Protein AF-A0A9J8CSM2-F1 (afdb_monomer)

Mean predicted aligned error: 14.05 Å

Secondary structure (DSSP, 8-state):
--------------TTTT-----EEE---HHHIIIIIHHHHHHHHHHHHHHHHHH--STHHHHHTTHHHHHHHHHTT---SSSSPPPGGGSPEEEHHHHHHHHHHHHHHHHHHHHTS--HHHHHHHHHHHHHHHHHTT-

pLDDT: mean 78.67, std 18.35, range [32.38, 98.12]

Radius of gyration: 23.1 Å; Cα contacts (8 Å, |Δi|>4): 116; chains: 1; bounding box: 62×48×65 Å

Solvent-accessible surface area (backbone atoms only — not comparable to full-atom values): 8228 Å² total; per-residue (Å²): 142,81,83,90,74,92,73,97,64,86,85,69,86,52,84,72,79,62,67,74,77,80,52,67,34,47,36,61,51,62,61,42,38,75,65,31,20,34,18,56,37,32,40,32,50,21,51,39,48,48,54,52,51,70,70,50,94,48,81,62,42,73,78,51,65,59,50,34,59,52,33,43,62,51,18,73,76,46,68,54,76,47,81,87,62,80,60,53,89,74,35,56,67,32,47,54,67,62,36,51,52,45,51,50,53,45,54,51,50,56,50,50,61,64,72,67,59,78,66,65,65,56,61,55,51,51,52,53,50,53,54,51,52,56,57,64,75,73,113

Organism: NCBI:txid630221

InterPro domains:
  IPR003443 Interleukin-15/Interleukin-21 family [PTHR14356] (21-112)
  IPR009079 Four-helical cytokine-like, core [G3DSA:1.20.1250.70] (12-113)
  IPR009079 Four-helical cytokine-like, core [SSF47266] (20-116)
  IPR020439 Interleukin-15 [PR01930] (22-33)
  IPR020439 Interleukin-15 [PR01930] (37-55)
  IPR020439 Interleukin-15 [PR01930] (87-100)

Foldseek 3Di:
DDDDDDDPDDDDDDPVLPPDPVDWAQADALCCCVPQNVLQRLLSLLVRVVVVLVSRPDPCSVVCVCVSVVSNVVSVVDHGRDPPRDHSVPGGTDGPVVRVVRVVVNVVVVVVVVVPPPPPVVVVVVVVVVVVVVVVVVD

Structure (mmCIF, N/CA/C/O backbone):
data_AF-A0A9J8CSM2-F1
#
_entry.id   AF-A0A9J8CSM2-F1
#
loop_
_atom_site.group_PDB
_atom_site.id
_atom_site.type_symbol
_atom_site.label_atom_id
_atom_site.label_alt_id
_atom_site.label_comp_id
_atom_site.label_asym_id
_atom_site.label_entity_id
_atom_site.label_seq_id
_atom_site.pdbx_PDB_ins_code
_atom_site.Cartn_x
_atom_site.Cartn_y
_atom_site.Cartn_z
_atom_site.occupancy
_atom_site.B_iso_or_equiv
_atom_site.auth_seq_id
_atom_site.auth_comp_id
_atom_site.auth_asym_id
_atom_site.auth_atom_id
_atom_site.pdbx_PDB_model_num
ATOM 1 N N . MET A 1 1 ? 42.992 12.456 -20.308 1.00 42.25 1 MET A N 1
ATOM 2 C CA . MET A 1 1 ? 42.958 13.645 -19.437 1.00 42.25 1 MET A CA 1
ATOM 3 C C . MET A 1 1 ? 42.022 14.642 -20.096 1.00 42.25 1 MET A C 1
ATOM 5 O O . MET A 1 1 ? 42.410 15.234 -21.090 1.00 42.25 1 MET A O 1
ATOM 9 N N . PHE A 1 2 ? 40.770 14.703 -19.646 1.00 32.38 2 PHE A N 1
ATOM 10 C CA . PHE A 1 2 ? 39.807 15.729 -20.048 1.00 32.38 2 PHE A CA 1
ATOM 11 C C . PHE A 1 2 ? 39.081 16.186 -18.786 1.00 32.38 2 PHE A C 1
ATOM 13 O O . PHE A 1 2 ? 38.603 15.356 -18.015 1.00 32.38 2 PHE A O 1
ATOM 20 N N . ASP A 1 3 ? 39.140 17.496 -18.574 1.00 35.81 3 ASP A N 1
ATOM 21 C CA . ASP A 1 3 ? 38.818 18.210 -17.346 1.00 35.81 3 ASP A CA 1
ATOM 22 C C . ASP A 1 3 ? 37.338 18.181 -16.956 1.00 35.81 3 ASP A C 1
ATOM 24 O O . ASP A 1 3 ? 36.434 18.326 -17.781 1.00 35.81 3 ASP A O 1
ATOM 28 N N . GLU A 1 4 ? 37.132 18.107 -15.642 1.00 53.16 4 GLU A N 1
ATOM 29 C CA . GLU A 1 4 ? 35.915 18.487 -14.939 1.00 53.16 4 GLU A CA 1
ATOM 30 C C . GLU A 1 4 ? 35.604 19.975 -15.149 1.00 53.16 4 GLU A C 1
ATOM 32 O O . GLU A 1 4 ? 36.389 20.844 -14.768 1.00 53.16 4 GLU A O 1
ATOM 37 N N . LYS A 1 5 ? 34.388 20.289 -15.607 1.00 45.97 5 LYS A N 1
ATOM 38 C CA . LYS A 1 5 ? 33.676 21.481 -15.132 1.00 45.97 5 LYS A CA 1
ATOM 39 C C . LYS A 1 5 ? 32.213 21.147 -14.878 1.00 45.97 5 LYS A C 1
ATOM 41 O O . LYS A 1 5 ? 31.435 20.939 -15.802 1.00 45.97 5 LYS A O 1
ATOM 46 N N . ASN A 1 6 ? 31.891 21.125 -13.585 1.00 51.50 6 ASN A N 1
ATOM 47 C CA . ASN A 1 6 ? 30.577 21.324 -12.984 1.00 51.50 6 ASN A CA 1
ATOM 48 C C . ASN A 1 6 ? 29.581 22.023 -13.916 1.00 51.50 6 ASN A C 1
ATOM 50 O O . ASN A 1 6 ? 29.681 23.230 -14.137 1.00 51.50 6 ASN A O 1
ATOM 54 N N . ASN A 1 7 ? 28.563 21.286 -14.357 1.00 42.22 7 ASN A N 1
ATOM 55 C CA . ASN A 1 7 ? 27.310 21.887 -14.778 1.00 42.22 7 ASN A CA 1
ATOM 56 C C . ASN A 1 7 ? 26.177 21.299 -13.936 1.00 42.22 7 ASN A C 1
ATOM 58 O O . ASN A 1 7 ? 25.665 20.213 -14.193 1.00 42.22 7 ASN A O 1
ATOM 62 N N . SER A 1 8 ? 25.826 22.046 -12.891 1.00 54.03 8 SER A N 1
ATOM 63 C CA . SER A 1 8 ? 24.562 21.952 -12.172 1.00 54.03 8 SER A CA 1
ATOM 64 C C . SER A 1 8 ? 23.416 22.184 -13.163 1.00 54.03 8 SER A C 1
ATOM 66 O O . SER A 1 8 ? 22.944 23.309 -13.322 1.00 54.03 8 SER A O 1
ATOM 68 N N . MET A 1 9 ? 22.975 21.131 -13.847 1.00 42.81 9 MET A N 1
ATOM 69 C CA . MET A 1 9 ? 21.871 21.191 -14.796 1.00 42.81 9 MET A CA 1
ATOM 70 C C . MET A 1 9 ? 20.892 20.066 -14.468 1.00 42.8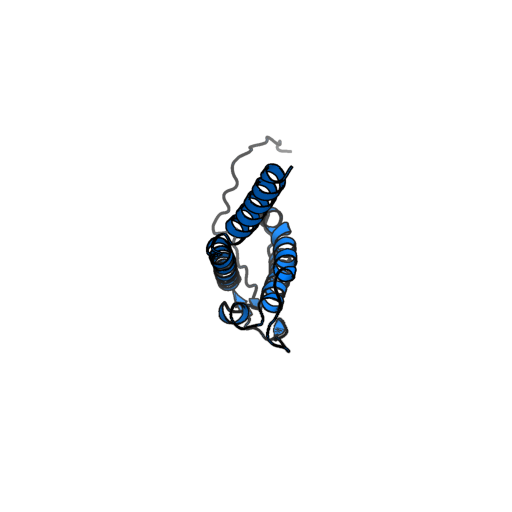1 9 MET A C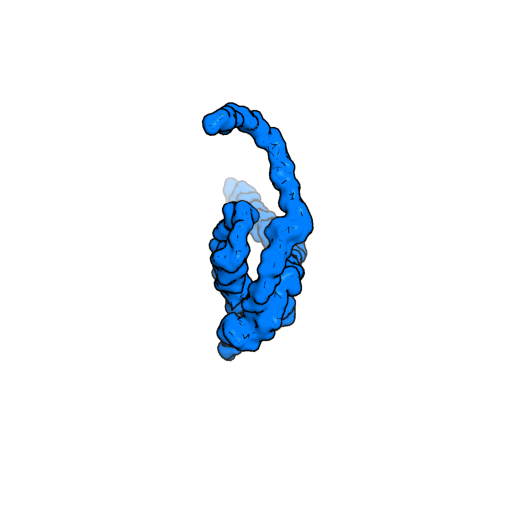 1
ATOM 72 O O . MET A 1 9 ? 21.186 18.894 -14.660 1.00 42.81 9 MET A O 1
ATOM 76 N N . LEU A 1 10 ? 19.768 20.474 -13.877 1.00 46.84 10 LEU A N 1
ATOM 77 C CA . LEU A 1 10 ? 18.502 19.760 -13.693 1.00 46.84 10 LEU A CA 1
ATOM 78 C C . LEU A 1 10 ? 18.437 18.404 -14.417 1.00 46.84 10 LEU A C 1
ATOM 80 O O . LEU A 1 10 ? 18.038 18.332 -15.579 1.00 46.84 10 LEU A O 1
ATOM 84 N N . TYR A 1 11 ? 18.785 17.324 -13.715 1.00 51.16 11 TYR A N 1
ATOM 85 C CA . TYR A 1 11 ? 18.482 15.983 -14.199 1.00 51.16 11 TYR A CA 1
ATOM 86 C C . TYR A 1 11 ? 16.961 15.804 -14.163 1.00 51.16 11 TYR A C 1
ATOM 88 O O . TYR A 1 11 ? 16.354 15.677 -13.099 1.00 51.16 11 TYR A O 1
ATOM 96 N N . THR A 1 12 ? 16.345 15.864 -15.340 1.00 50.03 12 THR A N 1
ATOM 97 C CA . THR A 1 12 ? 14.989 15.372 -15.572 1.00 50.03 12 THR A CA 1
ATOM 98 C C . THR A 1 12 ? 15.151 13.938 -16.066 1.00 50.03 12 THR A C 1
ATOM 100 O O . THR A 1 12 ? 15.751 13.751 -17.125 1.00 50.03 12 THR A O 1
ATOM 103 N N . PRO A 1 13 ? 14.708 12.921 -15.303 1.00 54.09 13 PRO A N 1
ATOM 104 C CA . PRO A 1 13 ? 14.839 11.537 -15.736 1.00 54.09 13 PRO A CA 1
ATOM 105 C C . PRO A 1 13 ? 14.128 11.363 -17.077 1.00 54.09 13 PRO A C 1
ATOM 107 O O . PRO A 1 13 ? 12.981 11.796 -17.232 1.00 54.09 13 PRO A O 1
ATOM 110 N N . THR A 1 14 ? 14.807 10.764 -18.051 1.00 45.81 14 THR A N 1
ATOM 111 C CA . THR A 1 14 ? 14.187 10.439 -19.338 1.00 45.81 14 THR A CA 1
ATOM 112 C C . THR A 1 14 ? 13.386 9.140 -19.210 1.00 45.81 14 THR A C 1
ATOM 114 O O . THR A 1 14 ? 13.653 8.324 -18.331 1.00 45.81 14 THR A O 1
ATOM 117 N N . LEU A 1 15 ? 12.409 8.907 -20.096 1.00 51.66 15 LEU A N 1
ATOM 118 C CA . LEU A 1 15 ? 11.655 7.640 -20.155 1.00 51.66 15 LEU A CA 1
ATOM 119 C C . LEU A 1 15 ? 12.558 6.402 -20.351 1.00 51.66 15 LEU A C 1
ATOM 121 O O . LEU A 1 15 ? 12.124 5.293 -20.062 1.00 51.66 15 LEU A O 1
ATOM 125 N N . ALA A 1 16 ? 13.801 6.589 -20.809 1.00 44.03 16 ALA A N 1
ATOM 126 C CA . ALA A 1 16 ? 14.798 5.532 -20.966 1.00 44.03 16 ALA A CA 1
ATOM 127 C C . ALA A 1 16 ? 15.508 5.152 -19.649 1.00 44.03 16 ALA A C 1
ATOM 129 O O . ALA A 1 16 ? 15.958 4.022 -19.519 1.00 44.03 16 ALA A O 1
ATOM 130 N N . ASP A 1 17 ? 15.550 6.036 -18.644 1.00 50.53 17 ASP A N 1
ATOM 131 C CA . ASP A 1 17 ? 16.122 5.726 -17.318 1.00 50.53 17 ASP A CA 1
ATOM 132 C C . ASP A 1 17 ? 15.151 4.919 -16.430 1.00 50.53 17 ASP A C 1
ATOM 134 O O . ASP A 1 17 ? 15.524 4.406 -15.375 1.00 50.53 17 ASP A O 1
ATOM 138 N N . TYR A 1 18 ? 13.894 4.796 -16.870 1.00 53.50 18 TYR A N 1
ATOM 139 C CA . TYR A 1 18 ? 12.892 3.854 -16.365 1.00 53.50 18 TYR A CA 1
ATOM 140 C C . TYR A 1 18 ? 12.972 2.504 -17.100 1.00 53.50 18 TYR A C 1
ATOM 142 O O . TYR A 1 18 ? 11.956 1.825 -17.262 1.00 53.50 18 TYR A O 1
ATOM 150 N N . GLU A 1 19 ? 14.157 2.112 -17.580 1.00 51.53 19 GLU A N 1
ATOM 151 C CA . GLU A 1 19 ? 14.394 0.783 -18.142 1.00 51.53 19 GLU A CA 1
ATOM 152 C C . GLU A 1 19 ? 13.956 -0.297 -17.134 1.00 51.53 19 GLU A C 1
ATOM 154 O O . GLU A 1 19 ? 14.618 -0.570 -16.136 1.00 51.53 19 GLU A O 1
ATOM 159 N N . LYS A 1 20 ? 12.764 -0.850 -17.403 1.00 59.50 20 LYS A N 1
ATOM 160 C CA . LYS A 1 20 ? 12.147 -2.053 -16.832 1.00 59.50 20 LYS A CA 1
ATOM 161 C C . LYS A 1 20 ? 12.358 -2.258 -15.334 1.00 59.50 20 LYS A C 1
ATOM 163 O O . LYS A 1 20 ? 13.103 -3.127 -14.888 1.00 59.50 20 LYS A O 1
ATOM 168 N N . ASN A 1 21 ? 11.558 -1.550 -14.544 1.00 64.81 21 ASN A N 1
ATOM 169 C CA . ASN A 1 21 ? 11.157 -2.114 -13.266 1.00 64.81 21 ASN A CA 1
ATOM 170 C C . ASN A 1 21 ? 10.171 -3.271 -13.540 1.00 64.81 21 ASN A C 1
ATOM 172 O O . ASN A 1 21 ? 8.966 -3.060 -13.661 1.00 64.81 21 ASN A O 1
ATOM 176 N N . ASP A 1 22 ? 10.714 -4.479 -13.701 1.00 78.81 22 ASP A N 1
ATOM 177 C CA . ASP A 1 22 ? 9.951 -5.730 -13.809 1.00 78.81 22 ASP A CA 1
ATOM 178 C C . ASP A 1 22 ? 9.546 -6.262 -12.411 1.00 78.81 22 ASP A C 1
ATOM 180 O O . ASP A 1 22 ? 9.173 -7.428 -12.278 1.00 78.81 22 ASP A O 1
ATOM 184 N N . SER A 1 23 ? 9.629 -5.431 -11.359 1.00 86.00 23 SER A N 1
ATOM 185 C CA . SER A 1 23 ? 9.273 -5.829 -10.000 1.00 86.00 23 SER A CA 1
ATOM 186 C C . SER A 1 23 ? 7.787 -6.133 -9.905 1.00 86.00 23 SER A C 1
ATOM 188 O O . SER A 1 23 ? 6.924 -5.352 -10.329 1.00 86.00 23 SER A O 1
ATOM 190 N N . MET A 1 24 ? 7.514 -7.265 -9.276 1.00 93.88 24 MET A N 1
ATOM 191 C CA . MET A 1 24 ? 6.188 -7.731 -8.924 1.00 93.88 24 MET A CA 1
ATOM 192 C C . MET A 1 24 ? 6.086 -7.661 -7.403 1.00 93.88 24 MET A C 1
ATOM 194 O O . MET A 1 24 ? 6.905 -8.243 -6.697 1.00 93.88 24 MET A O 1
ATOM 198 N N . LEU A 1 25 ? 5.142 -6.867 -6.907 1.00 96.31 25 LEU A N 1
ATOM 19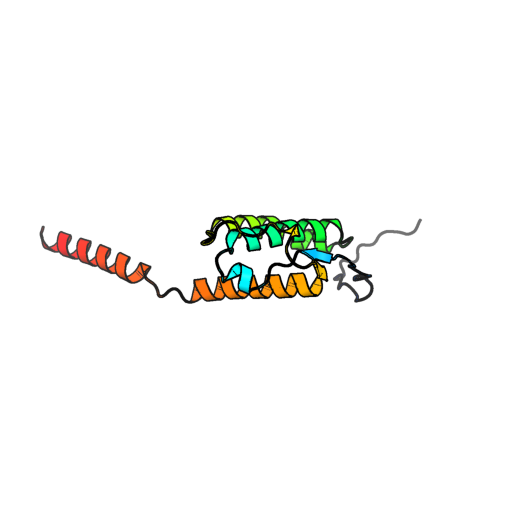9 C CA . LEU A 1 25 ? 5.035 -6.502 -5.497 1.00 96.31 25 LEU A CA 1
ATOM 200 C C . LEU A 1 25 ? 3.697 -6.963 -4.944 1.00 96.31 25 LEU A C 1
ATOM 202 O O . LEU A 1 25 ? 2.650 -6.748 -5.568 1.00 96.31 25 LEU A O 1
ATOM 206 N N . TYR A 1 26 ? 3.713 -7.536 -3.746 1.00 98.12 26 TYR A N 1
ATOM 207 C CA . TYR A 1 26 ? 2.487 -7.940 -3.068 1.00 98.12 26 TYR A CA 1
ATOM 208 C C . TYR A 1 26 ? 1.608 -6.718 -2.780 1.00 98.12 26 TYR A C 1
ATOM 210 O O . TYR A 1 26 ? 1.965 -5.827 -2.011 1.00 98.12 26 TYR A O 1
ATOM 218 N N . THR A 1 27 ? 0.438 -6.644 -3.411 1.00 97.62 27 THR A N 1
ATOM 219 C CA . THR A 1 27 ? -0.366 -5.417 -3.430 1.00 97.62 27 THR A CA 1
ATOM 220 C C . THR A 1 27 ? -1.680 -5.615 -2.680 1.00 97.62 27 THR A C 1
ATOM 222 O O . THR A 1 27 ? -2.638 -6.143 -3.250 1.00 97.62 27 THR A O 1
ATOM 225 N N . PRO A 1 28 ? -1.773 -5.173 -1.409 1.00 96.12 28 PRO A N 1
ATOM 226 C CA . PRO A 1 28 ? -3.057 -5.053 -0.733 1.00 96.12 28 PRO A CA 1
ATOM 227 C C . PRO A 1 28 ? -3.981 -4.115 -1.510 1.00 96.12 28 PRO A C 1
ATOM 229 O O . PRO A 1 28 ? -3.551 -3.089 -2.037 1.00 96.12 28 PRO A O 1
ATOM 232 N N . THR A 1 29 ? -5.268 -4.423 -1.546 1.00 94.75 29 THR A N 1
ATOM 233 C CA . THR A 1 29 ? -6.275 -3.578 -2.187 1.00 94.75 29 THR A CA 1
ATOM 234 C C . THR A 1 29 ? -6.754 -2.465 -1.251 1.00 94.75 29 THR A C 1
ATOM 236 O O . THR A 1 29 ? -6.553 -2.498 -0.033 1.00 94.75 29 THR A O 1
ATOM 239 N N . LEU A 1 30 ? -7.470 -1.480 -1.803 1.00 92.88 30 LEU A N 1
ATOM 240 C CA . LEU A 1 30 ? -8.176 -0.489 -0.984 1.00 92.88 30 LEU A CA 1
ATOM 241 C C . LEU A 1 30 ? -9.175 -1.159 -0.025 1.00 92.88 30 LEU A C 1
ATOM 243 O O . LEU A 1 30 ? -9.304 -0.733 1.122 1.00 92.88 30 LEU A O 1
ATOM 247 N N . ALA A 1 31 ? -9.829 -2.239 -0.463 1.00 90.31 31 ALA A N 1
ATOM 248 C CA . ALA A 1 31 ? -10.756 -2.989 0.373 1.00 90.31 31 ALA A CA 1
ATOM 249 C C . ALA A 1 31 ? -10.046 -3.650 1.564 1.00 90.31 31 ALA A C 1
ATOM 251 O O . ALA A 1 31 ? -10.599 -3.626 2.656 1.00 90.31 31 ALA A O 1
ATOM 252 N N . ASP A 1 32 ? -8.817 -4.151 1.410 1.00 90.06 32 ASP A N 1
ATOM 253 C CA . ASP A 1 32 ? -8.046 -4.735 2.523 1.00 90.06 32 ASP A CA 1
ATOM 254 C C . ASP A 1 32 ? -7.709 -3.690 3.602 1.00 90.06 32 ASP A C 1
ATOM 256 O O . ASP A 1 32 ? -7.710 -3.980 4.805 1.00 90.06 32 ASP A O 1
ATOM 260 N N . TYR A 1 33 ? -7.480 -2.438 3.184 1.00 88.00 33 TYR A N 1
ATOM 261 C CA . TYR A 1 33 ? -7.341 -1.308 4.101 1.00 88.00 33 TYR A CA 1
ATOM 262 C C . TYR A 1 33 ? -8.670 -0.970 4.801 1.00 88.00 33 TYR A C 1
ATOM 264 O O . TYR A 1 33 ? -8.712 -0.875 6.032 1.00 88.00 33 TYR A O 1
ATOM 272 N N . GLU A 1 34 ? -9.756 -0.797 4.042 1.00 84.62 34 GLU A N 1
ATOM 273 C CA . GLU A 1 34 ? -11.063 -0.377 4.572 1.00 84.62 34 GLU A CA 1
ATOM 274 C C . GLU A 1 34 ? -11.720 -1.456 5.447 1.00 84.62 34 GLU A C 1
ATOM 276 O O . GLU A 1 34 ? -12.333 -1.165 6.483 1.00 84.62 34 GLU A O 1
ATOM 281 N N . GLN A 1 35 ? -11.565 -2.720 5.058 1.00 68.88 35 GLN A N 1
ATOM 282 C CA . GLN A 1 35 ? -12.223 -3.877 5.647 1.00 68.88 35 GLN A CA 1
ATOM 283 C C . GLN A 1 35 ? -11.286 -4.607 6.602 1.00 68.88 35 GLN A C 1
ATOM 285 O O . GLN A 1 35 ? -10.891 -5.751 6.411 1.00 68.88 35 GLN A O 1
ATOM 290 N N . ASN A 1 36 ? -11.047 -3.956 7.737 1.00 77.69 36 ASN A N 1
ATOM 291 C CA . ASN A 1 36 ? -10.609 -4.600 8.974 1.00 77.69 36 ASN A CA 1
ATOM 292 C C . ASN A 1 36 ? -9.131 -5.018 9.068 1.00 77.69 36 ASN A C 1
ATOM 294 O O . ASN A 1 36 ? -8.742 -5.422 10.165 1.00 77.69 36 ASN A O 1
ATOM 298 N N . CYS A 1 37 ? -8.311 -4.834 8.028 1.00 91.81 37 CYS A N 1
ATOM 299 C CA . CYS A 1 37 ? -6.874 -5.153 8.041 1.00 91.81 37 CYS A CA 1
ATOM 300 C C . CYS A 1 37 ? -5.954 -3.946 7.777 1.00 91.81 37 CYS A C 1
ATOM 302 O O . CYS A 1 37 ? -4.807 -4.099 7.362 1.00 91.81 37 CYS A O 1
ATOM 304 N N . SER A 1 38 ? -6.435 -2.732 8.074 1.00 93.00 38 SER A N 1
ATOM 305 C CA . SER A 1 38 ? -5.724 -1.458 7.864 1.00 93.00 38 SER A CA 1
ATOM 306 C C . SER A 1 38 ? -4.257 -1.413 8.328 1.00 93.00 38 SER A C 1
ATOM 308 O O . SER A 1 38 ? -3.412 -0.868 7.618 1.00 93.00 38 SER A O 1
ATOM 310 N N . ARG A 1 39 ? -3.913 -1.969 9.498 1.00 94.19 39 ARG A N 1
ATOM 311 C CA . ARG A 1 39 ? -2.532 -1.977 10.001 1.00 94.19 39 ARG A CA 1
ATOM 312 C C . ARG A 1 39 ? -1.693 -3.009 9.259 1.00 94.19 39 ARG A C 1
ATOM 314 O O . ARG A 1 39 ? -0.553 -2.694 8.910 1.00 94.19 39 ARG A O 1
ATOM 321 N N . SER A 1 40 ? -2.228 -4.206 9.034 1.00 94.75 40 SER A N 1
ATOM 322 C CA . SER A 1 40 ? -1.536 -5.252 8.272 1.00 94.75 40 SER A CA 1
ATOM 323 C C . SER A 1 40 ? -1.275 -4.805 6.830 1.00 94.75 40 SER A C 1
ATOM 325 O O . SER A 1 40 ? -0.122 -4.793 6.409 1.00 94.75 40 SER A O 1
ATOM 327 N N . ALA A 1 41 ? -2.285 -4.282 6.126 1.00 95.62 41 ALA A N 1
ATOM 328 C CA . ALA A 1 41 ? -2.153 -3.768 4.760 1.00 95.62 41 ALA A CA 1
ATOM 329 C C . ALA A 1 41 ? -1.086 -2.660 4.647 1.00 95.62 41 ALA A C 1
ATOM 331 O O . ALA A 1 41 ? -0.184 -2.741 3.816 1.00 95.62 41 ALA A O 1
ATOM 332 N N . LEU A 1 42 ? -1.113 -1.655 5.535 1.00 96.31 42 LEU A N 1
ATOM 333 C CA . LEU A 1 42 ? -0.099 -0.588 5.552 1.00 96.31 42 LEU A CA 1
ATOM 334 C C . LEU A 1 42 ? 1.308 -1.099 5.883 1.00 96.31 42 LEU A C 1
ATOM 336 O O . LEU A 1 42 ? 2.298 -0.528 5.422 1.00 96.31 42 LEU A O 1
ATOM 340 N N . THR A 1 43 ? 1.407 -2.160 6.683 1.00 96.88 43 THR A N 1
ATOM 341 C CA . THR A 1 43 ? 2.689 -2.80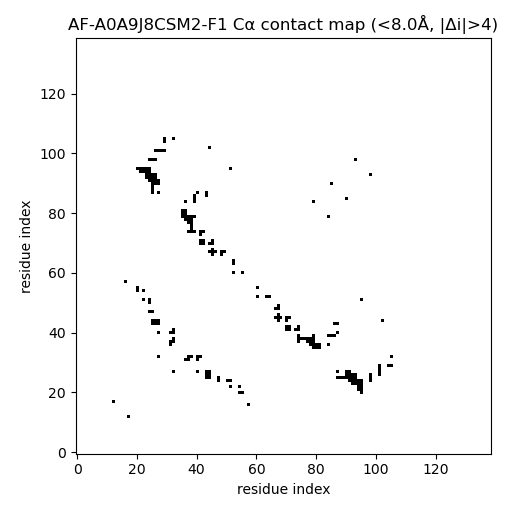6 6.974 1.00 96.88 43 THR A CA 1
ATOM 342 C C . THR A 1 43 ? 3.223 -3.515 5.732 1.00 96.88 43 THR A C 1
ATOM 344 O O . THR A 1 43 ? 4.401 -3.337 5.427 1.00 96.88 43 THR A O 1
ATOM 347 N N . CYS A 1 44 ? 2.375 -4.223 4.978 1.00 97.75 44 CYS A N 1
ATOM 348 C CA . CYS A 1 44 ? 2.766 -4.865 3.723 1.00 97.75 44 CYS A CA 1
ATOM 349 C C . CYS A 1 44 ? 3.227 -3.849 2.682 1.00 97.75 44 CYS A C 1
ATOM 351 O O . CYS A 1 44 ? 4.345 -3.967 2.193 1.00 97.75 44 CYS A O 1
ATOM 353 N N . PHE A 1 45 ? 2.483 -2.757 2.469 1.00 97.50 45 PHE A N 1
ATOM 354 C CA . PHE A 1 45 ? 2.961 -1.663 1.617 1.00 97.50 45 PHE A CA 1
ATOM 355 C C . PHE A 1 45 ? 4.352 -1.164 2.031 1.00 97.50 45 PHE A C 1
ATOM 357 O O . PHE A 1 45 ? 5.209 -0.912 1.190 1.00 97.50 45 PHE A O 1
ATOM 364 N N . ALA A 1 46 ? 4.619 -1.034 3.333 1.00 97.31 46 ALA A N 1
ATOM 365 C CA . ALA A 1 46 ? 5.924 -0.586 3.801 1.00 97.31 46 ALA A CA 1
ATOM 366 C C . ALA A 1 46 ? 7.053 -1.600 3.556 1.00 97.31 46 ALA A C 1
ATOM 368 O O . ALA A 1 46 ? 8.205 -1.181 3.418 1.00 97.31 46 ALA A O 1
ATOM 369 N N . LEU A 1 47 ? 6.757 -2.903 3.578 1.00 96.94 47 LEU A N 1
ATOM 370 C CA . LEU A 1 47 ? 7.716 -3.967 3.278 1.00 96.94 47 LEU A CA 1
ATOM 371 C C . LEU A 1 47 ? 8.027 -3.998 1.782 1.00 96.94 47 LEU A C 1
ATOM 373 O O . LEU A 1 47 ? 9.199 -3.883 1.429 1.00 96.94 47 LEU A O 1
ATOM 377 N N . GLU A 1 48 ? 6.999 -3.988 0.940 1.00 97.06 48 GLU A N 1
ATOM 378 C CA . GLU A 1 48 ? 7.129 -4.007 -0.520 1.00 97.06 48 GLU A CA 1
ATOM 379 C C . GLU A 1 48 ? 7.806 -2.751 -1.078 1.00 97.06 48 GLU A C 1
ATOM 381 O O . GLU A 1 48 ? 8.626 -2.840 -1.986 1.00 97.06 48 GLU A O 1
ATOM 386 N N . VAL A 1 49 ? 7.597 -1.569 -0.480 1.00 94.19 49 VAL A N 1
ATOM 387 C CA . VAL A 1 49 ? 8.393 -0.385 -0.856 1.00 94.19 49 VAL A CA 1
ATOM 388 C C . VAL A 1 49 ? 9.887 -0.604 -0.566 1.00 94.19 49 VAL A C 1
ATOM 390 O O . VAL A 1 49 ? 10.719 -0.070 -1.294 1.00 94.19 49 VAL A O 1
ATOM 393 N N . ASN A 1 50 ? 10.282 -1.386 0.453 1.00 92.69 50 ASN A N 1
ATOM 394 C CA . ASN A 1 50 ? 11.709 -1.710 0.627 1.00 92.69 50 ASN A CA 1
ATOM 395 C C . ASN A 1 50 ? 12.221 -2.606 -0.500 1.00 92.69 50 ASN A C 1
ATOM 397 O O . ASN A 1 50 ? 13.332 -2.364 -0.960 1.00 92.69 50 ASN A O 1
ATOM 401 N N . VAL A 1 51 ? 11.432 -3.598 -0.927 1.00 92.56 51 VAL A N 1
ATOM 402 C CA . VAL A 1 51 ? 11.763 -4.467 -2.069 1.00 92.56 51 VAL A CA 1
ATOM 403 C C . VAL A 1 51 ? 11.979 -3.600 -3.309 1.00 92.56 51 VAL A C 1
ATOM 405 O O . VAL A 1 51 ? 13.078 -3.568 -3.861 1.00 92.56 51 VAL A O 1
ATOM 408 N N . LEU A 1 52 ? 11.006 -2.741 -3.614 1.00 90.81 52 LEU A N 1
ATOM 409 C CA . LEU A 1 52 ? 11.068 -1.800 -4.727 1.00 90.81 52 LEU A CA 1
ATOM 410 C C . LEU A 1 52 ? 12.306 -0.881 -4.673 1.00 90.81 52 LEU A C 1
ATOM 412 O O . LEU A 1 52 ? 12.971 -0.655 -5.680 1.00 90.81 52 LEU A O 1
ATOM 416 N N . LEU A 1 53 ? 12.663 -0.357 -3.494 1.00 88.38 53 LEU A N 1
ATOM 417 C CA . LEU A 1 53 ? 13.852 0.493 -3.317 1.00 88.38 53 LEU A CA 1
ATOM 418 C C . LEU A 1 53 ? 15.181 -0.267 -3.456 1.00 88.38 53 LEU A C 1
ATOM 420 O O . LEU A 1 53 ? 16.218 0.352 -3.723 1.00 88.38 53 LEU A O 1
ATOM 424 N N . VAL A 1 54 ? 15.199 -1.573 -3.189 1.00 86.00 54 VAL A N 1
ATOM 425 C CA . VAL A 1 54 ? 16.378 -2.420 -3.412 1.00 86.00 54 VAL A CA 1
ATOM 426 C C . VAL A 1 54 ? 16.555 -2.689 -4.903 1.00 86.0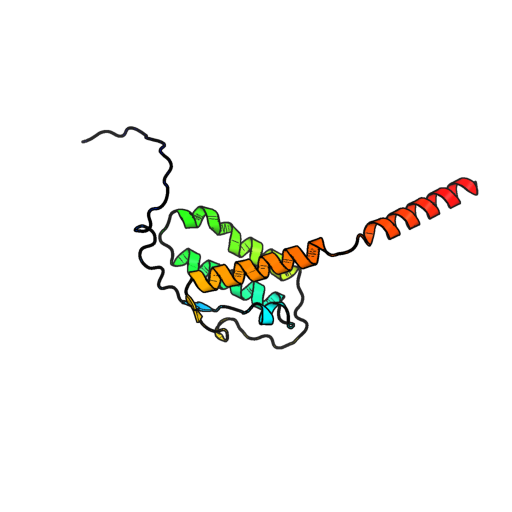0 54 VAL A C 1
ATOM 428 O O . VAL A 1 54 ? 17.687 -2.641 -5.377 1.00 86.00 54 VAL A O 1
ATOM 431 N N . GLU A 1 55 ? 15.457 -2.894 -5.625 1.00 83.62 55 GLU A N 1
ATOM 432 C CA . GLU A 1 55 ? 15.454 -3.284 -7.037 1.00 83.62 55 GLU A CA 1
ATOM 433 C C . GLU A 1 55 ? 15.650 -2.104 -7.997 1.00 83.62 55 GLU A C 1
ATOM 435 O O . GLU A 1 55 ? 16.270 -2.254 -9.049 1.00 83.62 55 GLU A O 1
ATOM 440 N N . ILE A 1 56 ? 15.205 -0.901 -7.626 1.00 80.25 56 ILE A N 1
ATOM 441 C CA . ILE A 1 56 ? 15.434 0.300 -8.434 1.00 80.25 56 ILE A CA 1
ATOM 442 C C . ILE A 1 56 ? 16.905 0.748 -8.337 1.00 80.25 56 ILE A C 1
ATOM 444 O O . ILE A 1 56 ? 17.383 1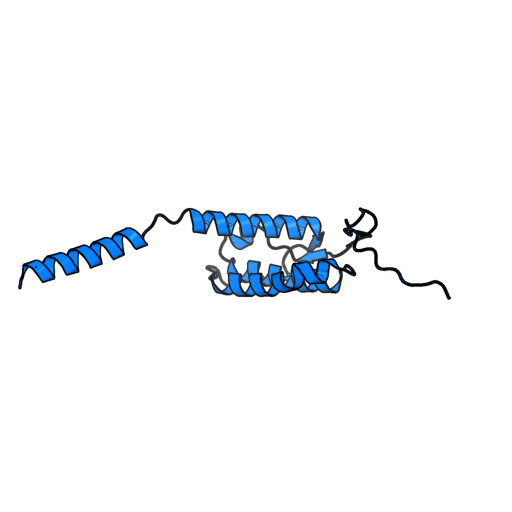.181 -7.284 1.00 80.25 56 ILE A O 1
ATOM 448 N N . GLN A 1 57 ? 17.604 0.741 -9.476 1.00 67.44 57 GLN A N 1
ATOM 449 C CA . GLN A 1 57 ? 18.976 1.247 -9.641 1.00 67.44 57 GLN A CA 1
ATOM 450 C C . GLN A 1 57 ? 19.017 2.747 -9.986 1.00 67.44 57 GLN A C 1
ATOM 452 O O . GLN A 1 57 ? 19.797 3.183 -10.826 1.00 67.44 57 GLN A O 1
ATOM 457 N N . SER A 1 58 ? 18.163 3.564 -9.365 1.00 68.38 58 SER A N 1
ATOM 458 C CA . SER A 1 58 ? 18.046 4.989 -9.702 1.00 68.38 58 SER A CA 1
ATOM 459 C C . SER A 1 58 ? 18.378 5.910 -8.531 1.00 68.38 58 SER A C 1
ATOM 461 O O . SER A 1 58 ? 18.191 5.581 -7.356 1.00 68.38 58 SER A O 1
ATOM 463 N N . LEU A 1 59 ? 18.816 7.130 -8.859 1.00 61.41 59 LEU A N 1
ATOM 464 C CA . LEU A 1 59 ? 19.020 8.211 -7.888 1.00 61.41 59 LEU A CA 1
ATOM 465 C C . LEU A 1 59 ? 17.724 8.589 -7.148 1.00 61.41 59 LEU A C 1
ATOM 467 O O . LEU A 1 59 ? 17.786 9.141 -6.046 1.00 61.41 59 LEU A O 1
ATOM 471 N N . ALA A 1 60 ? 16.552 8.235 -7.694 1.00 64.00 60 ALA A N 1
ATOM 472 C CA . ALA A 1 60 ? 15.262 8.437 -7.037 1.00 64.00 60 ALA A CA 1
ATOM 473 C C . ALA A 1 60 ? 15.142 7.644 -5.724 1.00 64.00 60 ALA A C 1
ATOM 475 O O . ALA A 1 60 ? 14.385 8.037 -4.836 1.00 64.00 60 ALA A O 1
ATOM 476 N N . LYS A 1 61 ? 15.956 6.594 -5.531 1.00 66.56 61 LYS A N 1
ATOM 477 C CA . LYS A 1 61 ? 16.065 5.859 -4.263 1.00 66.56 61 LYS A CA 1
ATOM 478 C C . LYS A 1 61 ? 16.261 6.783 -3.062 1.00 66.56 61 LYS A C 1
ATOM 480 O O . LYS A 1 61 ? 15.638 6.576 -2.023 1.00 66.56 61 LYS A O 1
ATOM 485 N N . PHE A 1 62 ? 17.073 7.834 -3.202 1.00 68.62 62 PHE A N 1
ATOM 486 C CA . PHE A 1 62 ? 17.312 8.792 -2.119 1.00 68.62 62 PHE A CA 1
ATOM 487 C C . PHE A 1 62 ? 16.080 9.635 -1.785 1.00 68.62 62 PHE A C 1
ATOM 489 O O . PHE A 1 62 ? 15.859 9.952 -0.616 1.00 68.62 62 PHE A O 1
ATOM 496 N N . GLN A 1 63 ? 15.256 9.960 -2.782 1.00 72.12 63 GLN A N 1
ATOM 497 C CA . GLN A 1 63 ? 14.054 10.769 -2.589 1.00 72.12 63 GLN A CA 1
ATOM 498 C C . GLN A 1 63 ? 12.966 10.001 -1.823 1.00 72.12 63 GLN A C 1
ATOM 500 O O . GLN A 1 63 ? 12.241 10.594 -1.025 1.00 72.12 63 GLN A O 1
ATOM 505 N N . PHE A 1 64 ? 12.896 8.677 -1.996 1.00 78.25 64 PHE A N 1
ATOM 506 C CA . PHE A 1 64 ? 11.834 7.842 -1.422 1.00 78.25 64 PHE A CA 1
ATOM 507 C C . PHE A 1 64 ? 12.288 6.928 -0.274 1.00 78.25 64 PHE A C 1
ATOM 509 O O . PHE A 1 64 ? 11.467 6.215 0.300 1.00 78.25 64 PHE A O 1
ATOM 516 N N . TRP A 1 65 ? 13.556 6.986 0.152 1.00 84.44 65 TRP A N 1
ATOM 517 C CA . TRP A 1 65 ? 14.087 6.111 1.210 1.00 84.44 65 TRP A CA 1
ATOM 518 C C . TRP A 1 65 ? 13.372 6.246 2.566 1.00 84.44 65 TRP A C 1
ATOM 520 O O . TRP A 1 65 ? 13.358 5.321 3.379 1.00 84.44 65 TRP A O 1
ATOM 530 N N . GLN A 1 66 ? 12.748 7.397 2.828 1.00 90.19 66 GLN A N 1
ATOM 531 C CA . GLN A 1 66 ? 11.981 7.614 4.056 1.00 90.19 66 GLN A CA 1
ATOM 532 C C . GLN A 1 66 ? 10.576 6.997 4.010 1.00 90.19 66 GLN A C 1
ATOM 534 O O . GLN A 1 66 ? 9.985 6.770 5.069 1.00 90.19 66 GLN A O 1
ATOM 539 N N . LEU A 1 67 ? 10.040 6.705 2.819 1.00 91.69 67 LEU A N 1
ATOM 540 C CA . LEU A 1 67 ? 8.658 6.264 2.638 1.00 91.69 67 LEU A CA 1
ATOM 541 C C . LEU A 1 67 ? 8.328 4.984 3.432 1.00 91.69 67 LEU A C 1
ATOM 543 O O . LEU A 1 67 ? 7.351 5.022 4.184 1.00 91.69 67 LEU A O 1
ATOM 547 N N . PRO A 1 68 ? 9.149 3.911 3.422 1.00 94.12 68 PRO A N 1
ATOM 548 C CA . PRO A 1 68 ? 8.903 2.734 4.260 1.00 94.12 68 PRO A CA 1
ATOM 549 C C . PRO A 1 68 ? 8.777 3.060 5.750 1.00 94.12 68 PRO A C 1
ATOM 551 O O . PRO A 1 68 ? 7.923 2.518 6.452 1.00 94.12 68 PRO A O 1
ATOM 554 N N . ARG A 1 69 ? 9.619 3.970 6.258 1.00 94.50 69 ARG A N 1
ATOM 555 C CA . ARG A 1 69 ? 9.587 4.377 7.671 1.00 94.50 69 ARG A CA 1
ATOM 556 C C . ARG A 1 69 ? 8.306 5.140 7.990 1.00 94.50 69 ARG A C 1
ATOM 558 O O . ARG A 1 69 ? 7.690 4.883 9.022 1.00 94.50 69 ARG A O 1
ATOM 565 N N . ILE A 1 70 ? 7.891 6.044 7.104 1.00 94.44 70 ILE A N 1
ATOM 566 C CA . ILE A 1 70 ? 6.649 6.811 7.250 1.00 94.44 70 ILE A CA 1
ATOM 567 C C . ILE A 1 70 ? 5.437 5.875 7.231 1.00 94.44 70 ILE A C 1
ATOM 569 O O . ILE A 1 70 ? 4.570 6.005 8.095 1.00 94.44 70 ILE A O 1
ATOM 573 N N . LEU A 1 71 ? 5.396 4.906 6.313 1.00 95.69 71 LEU A N 1
ATOM 574 C CA . LEU A 1 71 ? 4.314 3.922 6.224 1.00 95.69 71 LEU A CA 1
ATOM 575 C C . LEU A 1 71 ? 4.240 3.040 7.475 1.00 95.69 71 LEU A C 1
ATOM 577 O O . LEU A 1 71 ? 3.156 2.884 8.032 1.00 95.69 71 LEU A O 1
ATOM 581 N N . LYS A 1 72 ? 5.377 2.568 8.006 1.00 95.25 72 LYS A N 1
ATOM 582 C CA . LYS A 1 72 ? 5.416 1.838 9.291 1.00 95.25 72 LYS A CA 1
ATOM 583 C C . LYS A 1 72 ? 4.870 2.686 10.442 1.00 95.25 72 LYS A C 1
ATOM 585 O O . LYS A 1 72 ? 4.023 2.227 11.205 1.00 95.25 72 LYS A O 1
ATOM 590 N N . LEU A 1 73 ? 5.306 3.944 10.556 1.00 94.62 73 LEU A N 1
ATOM 591 C CA . LEU A 1 73 ? 4.799 4.877 11.572 1.00 94.62 73 LEU A CA 1
ATOM 592 C C . LEU A 1 73 ? 3.302 5.161 11.416 1.00 94.62 73 LEU A C 1
ATOM 594 O O . LEU A 1 73 ? 2.599 5.347 12.412 1.00 94.62 73 LEU A O 1
ATOM 598 N N . LEU A 1 74 ? 2.815 5.217 10.178 1.00 92.69 74 LEU A N 1
ATOM 599 C CA . LEU A 1 74 ? 1.403 5.377 9.880 1.00 92.69 74 LEU A CA 1
ATOM 600 C C . LEU A 1 74 ? 0.619 4.130 10.299 1.00 92.69 74 LEU A C 1
ATOM 602 O O . LEU A 1 74 ? -0.368 4.287 11.011 1.00 92.69 74 LEU A O 1
ATOM 606 N N . ALA A 1 75 ? 1.092 2.929 9.959 1.00 94.06 75 ALA A N 1
ATOM 607 C CA . ALA A 1 75 ? 0.469 1.650 10.302 1.00 94.06 75 ALA A CA 1
ATOM 608 C C . ALA A 1 75 ? 0.246 1.490 11.815 1.00 94.06 75 ALA A C 1
ATOM 610 O O . ALA A 1 75 ? -0.824 1.058 12.237 1.00 94.06 75 ALA A O 1
ATOM 611 N N . TYR A 1 76 ? 1.193 1.927 12.656 1.00 91.62 76 TYR A N 1
ATOM 612 C CA . TYR A 1 76 ? 1.036 1.900 14.121 1.00 91.62 76 TYR A CA 1
ATOM 613 C C . TYR A 1 76 ? -0.134 2.743 14.654 1.00 91.62 76 TYR A C 1
ATOM 615 O O . TYR A 1 76 ? -0.558 2.543 15.792 1.00 91.62 76 TYR A O 1
ATOM 623 N N . LYS A 1 77 ? -0.659 3.691 13.867 1.00 90.81 77 LYS A N 1
ATOM 624 C CA . LYS A 1 77 ? -1.830 4.500 14.247 1.00 90.81 77 LYS A CA 1
ATOM 625 C C . LYS A 1 77 ? -3.156 3.791 13.979 1.00 90.81 77 LYS A C 1
ATOM 627 O O . LYS A 1 77 ? -4.189 4.288 14.423 1.00 90.81 77 LYS A O 1
ATOM 632 N N . PHE A 1 78 ? -3.125 2.672 13.266 1.00 90.69 78 PHE A N 1
ATOM 633 C CA . PHE A 1 78 ? -4.294 1.879 12.920 1.00 90.69 78 PHE A CA 1
ATOM 634 C C . PHE A 1 78 ? -4.361 0.603 13.758 1.00 90.69 78 PHE A C 1
ATOM 636 O O . PHE A 1 78 ? -3.381 0.159 14.363 1.00 90.69 78 PHE A O 1
ATOM 643 N N . GLN A 1 79 ? -5.554 0.024 13.815 1.00 88.00 79 GLN A N 1
ATOM 644 C CA . GLN A 1 79 ? -5.802 -1.255 14.462 1.00 88.00 79 GLN A CA 1
ATOM 645 C C . GLN A 1 79 ? -6.593 -2.132 13.507 1.00 88.00 79 GLN A C 1
ATOM 647 O O . GLN A 1 79 ? -7.604 -1.697 12.953 1.00 88.00 79 GLN A O 1
ATOM 652 N N . ASP A 1 80 ? -6.137 -3.369 13.356 1.00 87.88 80 ASP A N 1
ATOM 653 C CA . ASP A 1 80 ? -6.888 -4.387 12.639 1.00 87.88 80 ASP A CA 1
ATOM 654 C C . ASP A 1 80 ? -8.123 -4.755 13.464 1.00 87.88 80 ASP A C 1
ATOM 656 O O . ASP A 1 80 ? -8.041 -4.998 14.672 1.00 87.88 80 ASP A O 1
ATOM 660 N N . LYS A 1 81 ? -9.281 -4.743 12.809 1.00 81.81 81 LYS A N 1
ATOM 661 C CA . LYS A 1 81 ? -10.576 -5.088 13.405 1.00 81.81 81 LYS A CA 1
ATOM 662 C C . LYS A 1 81 ? -10.905 -6.572 13.219 1.00 81.81 81 LYS A C 1
ATOM 664 O O . LYS A 1 81 ? -11.753 -7.087 13.939 1.00 81.81 81 LYS A O 1
ATOM 669 N N . MET A 1 82 ? -10.235 -7.250 12.285 1.00 73.81 82 MET A N 1
ATOM 670 C CA . MET A 1 82 ? -10.365 -8.679 12.017 1.00 73.81 82 MET A CA 1
ATOM 671 C C . MET A 1 82 ? -9.036 -9.364 12.316 1.00 73.81 82 MET A C 1
ATOM 673 O O . MET A 1 82 ? -7.968 -8.805 12.082 1.00 73.81 82 MET A O 1
ATOM 677 N N . LYS A 1 83 ? -9.107 -10.573 12.872 1.00 76.25 83 LYS A N 1
ATOM 678 C CA . LYS A 1 83 ? -7.959 -11.466 13.016 1.00 76.25 83 LYS A CA 1
ATOM 679 C C . LYS A 1 83 ? -8.395 -12.890 12.663 1.00 76.25 83 LYS A C 1
ATOM 681 O O . LYS A 1 83 ? -9.448 -13.299 13.155 1.00 76.25 83 LYS A O 1
ATOM 686 N N . PRO A 1 84 ? -7.599 -13.640 11.884 1.00 85.31 84 PRO A N 1
ATOM 687 C CA . PRO A 1 84 ? -6.314 -13.241 11.296 1.00 85.31 84 PRO A CA 1
ATOM 688 C C . PRO A 1 84 ? -6.478 -12.356 10.043 1.00 85.31 84 PRO A C 1
ATOM 690 O O . PRO A 1 84 ? -7.411 -12.547 9.269 1.00 85.31 84 PRO A O 1
ATOM 693 N N . CYS A 1 85 ? -5.574 -11.386 9.870 1.00 91.19 85 CYS A N 1
ATOM 694 C CA . CYS A 1 85 ? -5.362 -10.695 8.592 1.00 91.19 85 CYS A CA 1
ATOM 695 C C . CYS A 1 85 ? -4.360 -11.500 7.757 1.00 91.19 85 CYS A C 1
ATOM 697 O O . CYS A 1 85 ? -3.507 -12.158 8.357 1.00 91.19 85 CYS A O 1
ATOM 699 N N . PRO A 1 86 ? -4.455 -11.476 6.419 1.00 91.38 86 PRO A N 1
ATOM 700 C CA . PRO A 1 86 ? -3.536 -12.224 5.573 1.00 91.38 86 PRO A CA 1
ATOM 701 C C . PRO A 1 86 ? -2.109 -11.673 5.680 1.00 91.38 86 PRO A C 1
ATOM 703 O O . PRO A 1 86 ? -1.907 -10.457 5.790 1.00 91.38 86 PRO A O 1
ATOM 706 N N . ASP A 1 87 ? -1.138 -12.586 5.643 1.00 94.31 87 ASP A N 1
ATOM 707 C CA . ASP A 1 87 ? 0.277 -12.260 5.459 1.00 94.31 87 ASP A CA 1
ATOM 708 C C . ASP A 1 87 ? 0.499 -11.617 4.080 1.00 94.31 87 ASP A C 1
ATOM 710 O O . ASP A 1 87 ? -0.326 -11.764 3.173 1.00 94.31 87 ASP A O 1
ATOM 714 N N . CYS A 1 88 ? 1.598 -10.877 3.914 1.00 96.81 88 CYS A N 1
ATOM 715 C CA . CYS A 1 88 ? 1.808 -10.057 2.721 1.00 96.81 88 CYS A CA 1
ATOM 716 C C . CYS A 1 88 ? 1.888 -10.902 1.446 1.00 96.81 88 CYS A C 1
ATOM 718 O O . CYS A 1 88 ? 1.292 -10.551 0.434 1.00 96.81 88 CYS A O 1
ATOM 720 N N . GLU A 1 89 ? 2.532 -12.060 1.537 1.00 96.88 89 GLU A N 1
ATOM 721 C CA . GLU A 1 89 ? 2.748 -13.009 0.448 1.00 96.88 89 GLU A CA 1
ATOM 722 C C . GLU A 1 89 ? 1.448 -13.669 -0.054 1.00 96.88 89 GLU A C 1
ATOM 724 O O . GLU A 1 89 ? 1.454 -14.379 -1.057 1.00 96.88 89 GLU A O 1
ATOM 729 N N . LEU A 1 90 ? 0.321 -13.454 0.639 1.00 95.69 90 LEU A N 1
ATOM 730 C CA . LEU A 1 90 ? -1.004 -13.910 0.210 1.00 95.69 90 LEU A CA 1
ATOM 731 C C . LEU A 1 90 ? -1.746 -12.879 -0.649 1.00 95.69 90 LEU A C 1
ATOM 733 O O . LEU A 1 90 ? -2.771 -13.220 -1.247 1.00 95.69 90 LEU A O 1
ATOM 737 N N . TYR A 1 91 ? -1.277 -11.629 -0.706 1.00 95.50 91 TYR A N 1
ATOM 738 C CA . TYR A 1 91 ? -1.829 -10.654 -1.641 1.00 95.50 91 TYR A CA 1
ATOM 739 C C . TYR A 1 91 ? -1.387 -10.970 -3.068 1.00 95.50 91 TYR A C 1
ATOM 741 O O . TYR A 1 91 ? -0.400 -11.657 -3.314 1.00 95.50 91 TYR A O 1
ATOM 749 N N . LYS A 1 92 ? -2.131 -10.449 -4.040 1.00 96.94 92 LYS A N 1
ATOM 750 C CA . LYS A 1 92 ? -1.763 -10.591 -5.444 1.00 96.94 92 LYS A CA 1
ATOM 751 C C . LYS A 1 92 ? -0.519 -9.749 -5.736 1.00 96.94 92 LYS A C 1
ATOM 753 O O . LYS A 1 92 ? -0.452 -8.584 -5.343 1.00 96.94 92 LYS A O 1
ATOM 758 N N . GLU A 1 93 ? 0.438 -10.330 -6.445 1.00 97.12 93 GLU A N 1
ATOM 759 C CA . GLU A 1 93 ? 1.557 -9.579 -6.999 1.00 97.12 93 GLU A CA 1
ATOM 760 C C . GLU A 1 93 ? 1.090 -8.693 -8.162 1.00 97.12 93 GLU A C 1
ATOM 762 O O . GLU A 1 93 ? 0.419 -9.160 -9.088 1.00 97.12 93 GLU A O 1
ATOM 767 N N . GLU A 1 94 ? 1.469 -7.420 -8.136 1.00 96.81 94 GLU A N 1
ATOM 768 C CA . GLU A 1 94 ? 1.196 -6.457 -9.204 1.00 96.81 94 GLU A CA 1
ATOM 769 C C . GLU A 1 94 ? 2.475 -5.719 -9.601 1.00 96.81 94 GLU A C 1
ATOM 771 O O . GLU A 1 94 ? 3.447 -5.653 -8.846 1.00 96.81 94 GLU A O 1
ATOM 776 N N . LYS A 1 95 ? 2.465 -5.119 -10.792 1.00 94.31 95 LYS A N 1
ATOM 777 C CA . LYS A 1 95 ? 3.572 -4.281 -11.264 1.00 94.31 95 LYS A CA 1
ATOM 778 C C . LYS A 1 95 ? 3.758 -3.061 -10.362 1.00 94.31 95 LYS A C 1
ATOM 780 O O . LYS A 1 95 ? 2.785 -2.533 -9.819 1.00 94.31 95 LYS A O 1
ATOM 785 N N . ALA A 1 96 ? 4.983 -2.536 -10.308 1.00 91.81 96 ALA A N 1
ATOM 786 C CA . ALA A 1 96 ? 5.324 -1.353 -9.514 1.00 91.81 96 ALA A CA 1
ATOM 787 C C . ALA A 1 96 ? 4.384 -0.148 -9.730 1.00 91.81 96 ALA A C 1
ATOM 789 O O . ALA A 1 96 ? 4.028 0.525 -8.767 1.00 91.81 96 ALA A O 1
ATOM 790 N N . GLU A 1 97 ? 3.942 0.110 -10.966 1.00 91.50 97 GLU A N 1
ATOM 791 C CA . GLU A 1 97 ? 2.988 1.189 -11.269 1.00 91.50 97 GLU A CA 1
ATOM 792 C C . GLU A 1 97 ? 1.645 0.985 -10.551 1.00 91.50 97 GLU A C 1
ATOM 794 O O . GLU A 1 97 ? 1.210 1.848 -9.791 1.00 91.50 97 GLU A O 1
ATOM 799 N N . THR A 1 98 ? 1.035 -0.191 -10.718 1.00 95.31 98 THR A N 1
ATOM 800 C CA . THR A 1 98 ? -0.240 -0.559 -10.085 1.00 95.31 98 THR A CA 1
ATOM 801 C C . THR A 1 98 ? -0.130 -0.590 -8.561 1.00 95.31 98 THR A C 1
ATOM 803 O O . THR A 1 98 ? -1.028 -0.120 -7.857 1.00 95.31 98 THR A O 1
ATOM 806 N N . PHE A 1 99 ? 0.990 -1.088 -8.034 1.00 95.69 99 PHE A N 1
ATOM 807 C CA . PHE A 1 99 ? 1.286 -1.060 -6.605 1.00 95.69 99 PHE A CA 1
ATOM 808 C C . PHE A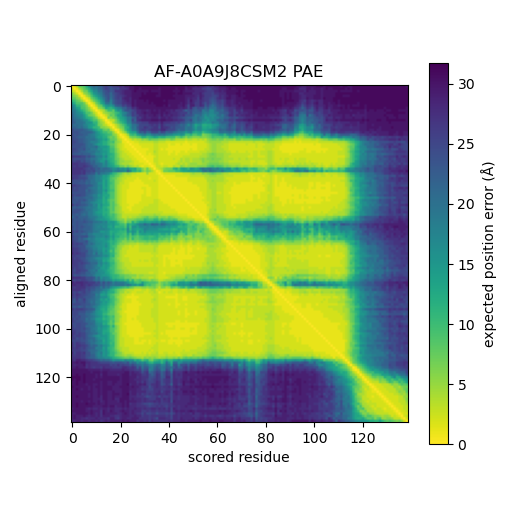 1 99 ? 1.317 0.379 -6.061 1.00 95.69 99 PHE A C 1
ATOM 810 O O . PHE A 1 99 ? 0.659 0.684 -5.062 1.00 95.69 99 PHE A O 1
ATOM 817 N N . LEU A 1 100 ? 2.047 1.287 -6.723 1.00 94.25 100 LEU A N 1
ATOM 818 C CA . LEU A 1 100 ? 2.182 2.684 -6.297 1.00 94.25 100 LEU A CA 1
ATOM 819 C C . LEU A 1 100 ? 0.871 3.466 -6.434 1.00 94.25 100 LEU A C 1
ATOM 821 O O . LEU A 1 100 ? 0.551 4.270 -5.557 1.00 94.25 100 LEU A O 1
ATOM 825 N N . GLU A 1 101 ? 0.099 3.215 -7.492 1.00 96.31 101 GLU A N 1
ATOM 826 C CA . GLU A 1 101 ? -1.239 3.783 -7.669 1.00 96.31 101 GLU A CA 1
ATOM 827 C C . GLU A 1 101 ? -2.173 3.346 -6.534 1.00 96.31 101 GLU A C 1
ATOM 829 O O . GLU A 1 101 ? -2.835 4.173 -5.900 1.00 96.31 101 GLU A O 1
ATOM 834 N N . THR A 1 102 ? -2.168 2.055 -6.200 1.00 97.19 102 THR A N 1
ATOM 835 C CA . THR A 1 102 ? -2.989 1.516 -5.110 1.00 97.19 102 THR A CA 1
ATOM 836 C C . THR A 1 102 ? -2.577 2.101 -3.758 1.00 97.19 102 THR A C 1
ATOM 838 O O . THR A 1 102 ? -3.432 2.533 -2.979 1.00 97.19 102 THR A O 1
ATOM 841 N N . LEU A 1 103 ? -1.270 2.207 -3.496 1.00 96.81 103 LEU A N 1
ATOM 842 C CA . LEU A 1 103 ? -0.742 2.867 -2.303 1.00 96.81 103 LEU A CA 1
ATOM 843 C C . LEU A 1 103 ? -1.190 4.334 -2.218 1.00 96.81 103 LEU A C 1
ATOM 845 O O . LEU A 1 103 ? -1.606 4.794 -1.151 1.00 96.81 103 LEU A O 1
ATOM 849 N N . LEU A 1 104 ? -1.128 5.078 -3.326 1.00 96.38 104 LEU A N 1
ATOM 850 C CA . LEU A 1 104 ? -1.581 6.466 -3.374 1.00 96.38 104 LEU A CA 1
ATOM 851 C C . LEU A 1 104 ? -3.069 6.577 -3.022 1.00 96.38 104 LEU A C 1
ATOM 853 O O . LEU A 1 104 ? -3.426 7.415 -2.191 1.00 96.38 104 LEU A O 1
ATOM 857 N N . ASN A 1 105 ? -3.912 5.710 -3.584 1.00 96.12 105 ASN A N 1
ATOM 858 C CA . ASN A 1 105 ? -5.348 5.681 -3.305 1.00 96.12 105 ASN A CA 1
ATOM 859 C C . ASN A 1 105 ? -5.629 5.441 -1.812 1.00 96.12 105 ASN A C 1
ATOM 861 O O . ASN A 1 105 ? -6.409 6.172 -1.195 1.00 96.12 105 ASN A O 1
ATOM 865 N N . VAL A 1 106 ? -4.924 4.493 -1.187 1.00 95.19 106 VAL A N 1
ATOM 866 C CA . VAL A 1 106 ? -5.024 4.237 0.262 1.00 95.19 106 VAL A CA 1
ATOM 867 C C . VAL A 1 106 ? -4.600 5.464 1.081 1.00 95.19 106 VAL A C 1
ATOM 869 O O . VAL A 1 106 ? -5.283 5.858 2.028 1.00 95.19 106 VAL A O 1
ATOM 872 N N . LEU A 1 107 ? -3.494 6.122 0.721 1.00 94.31 107 LEU A N 1
ATOM 873 C CA . LEU A 1 107 ? -3.020 7.320 1.426 1.00 94.31 107 LEU A CA 1
ATOM 874 C C . LEU A 1 107 ? -3.981 8.509 1.283 1.00 94.31 107 LEU A C 1
ATOM 876 O O . LEU A 1 107 ? -4.178 9.266 2.240 1.00 94.31 107 LEU A O 1
ATOM 880 N N . GLN A 1 108 ? -4.590 8.676 0.110 1.00 94.19 108 GLN A N 1
ATOM 881 C CA . GLN A 1 108 ? -5.624 9.681 -0.122 1.00 94.19 108 GLN A CA 1
ATOM 882 C C . GLN A 1 108 ? -6.856 9.412 0.743 1.00 94.19 108 GLN A C 1
ATOM 884 O O . GLN A 1 108 ? -7.335 10.336 1.406 1.00 94.19 108 GLN A O 1
ATOM 889 N N . GLN A 1 109 ? -7.298 8.155 0.833 1.00 92.06 109 GLN A N 1
ATOM 890 C CA . GLN A 1 109 ? -8.413 7.757 1.692 1.00 92.06 109 GLN A CA 1
ATOM 891 C C . GLN A 1 109 ? -8.130 8.063 3.171 1.00 92.06 109 GLN A C 1
ATOM 893 O O . GLN A 1 109 ? -8.932 8.710 3.847 1.00 92.06 109 GLN A O 1
ATOM 898 N N . ILE A 1 110 ? -6.933 7.727 3.661 1.00 90.19 110 ILE A N 1
ATOM 899 C CA . ILE A 1 110 ? -6.492 8.058 5.028 1.00 90.19 110 ILE A CA 1
ATOM 900 C C . ILE A 1 110 ? -6.560 9.569 5.300 1.00 90.19 110 ILE A C 1
ATOM 902 O O . ILE A 1 110 ? -6.917 10.009 6.401 1.00 90.19 110 ILE A O 1
ATOM 906 N N . ASN A 1 111 ? -6.174 10.388 4.322 1.00 90.00 111 ASN A N 1
ATOM 907 C CA . ASN A 1 111 ? -6.219 11.842 4.450 1.00 90.00 111 ASN A CA 1
ATOM 908 C C . ASN A 1 111 ? -7.659 12.377 4.428 1.00 90.00 111 ASN A C 1
ATOM 910 O O . ASN A 1 111 ? -7.985 13.285 5.204 1.00 90.00 111 ASN A O 1
ATOM 914 N N . ALA A 1 112 ? -8.535 11.795 3.608 1.00 88.81 112 ALA A N 1
ATOM 915 C CA . ALA A 1 112 ? -9.957 12.121 3.573 1.00 88.81 112 ALA A CA 1
ATOM 916 C C . ALA A 1 112 ? -10.633 11.820 4.925 1.00 88.81 112 ALA A C 1
ATOM 918 O O . ALA A 1 112 ? -11.238 12.707 5.529 1.00 88.81 112 ALA A O 1
ATOM 919 N N . GLU A 1 113 ? -10.415 10.631 5.492 1.00 83.50 113 GLU A N 1
ATOM 920 C CA . GLU A 1 113 ? -10.959 10.245 6.802 1.00 83.50 113 GLU A CA 1
ATOM 921 C C . GLU A 1 113 ? -10.525 11.195 7.935 1.00 83.50 113 GLU A C 1
ATOM 923 O O . GLU A 1 113 ? -11.316 11.552 8.815 1.00 83.50 113 GLU A O 1
ATOM 928 N N . LYS A 1 114 ? -9.267 11.657 7.915 1.00 69.75 114 LYS A N 1
ATOM 929 C CA . LYS A 1 114 ? -8.737 12.591 8.924 1.00 69.75 114 LYS A CA 1
ATOM 930 C C . LYS A 1 114 ? -9.272 14.011 8.768 1.00 69.75 114 LYS A C 1
ATOM 932 O O . LYS A 1 114 ? -9.491 14.686 9.777 1.00 69.75 114 LYS A O 1
ATOM 937 N N . SER A 1 115 ? -9.461 14.474 7.535 1.00 59.00 115 SER A N 1
ATOM 938 C CA . SER A 1 115 ? -9.970 15.821 7.252 1.00 59.00 115 SER A CA 1
ATOM 939 C C . SER A 1 115 ? -11.478 15.954 7.520 1.00 59.00 115 SER A C 1
ATOM 941 O O . SER A 1 115 ? -11.936 17.040 7.882 1.00 59.00 115 SER A O 1
ATOM 943 N N . CYS A 1 116 ? -12.228 14.845 7.491 1.00 46.66 116 CYS A N 1
ATOM 944 C CA . CYS A 1 116 ? -13.668 14.813 7.764 1.00 46.66 116 CYS A CA 1
ATOM 945 C C . CYS A 1 116 ? -14.062 14.625 9.244 1.00 46.66 116 CYS A C 1
ATOM 947 O O . CYS A 1 116 ? -15.254 14.622 9.549 1.00 46.66 116 CYS A O 1
ATOM 949 N N . ALA A 1 117 ? -13.126 14.527 10.200 1.00 46.25 117 ALA A N 1
ATOM 950 C CA . ALA A 1 117 ? -13.477 14.459 11.623 1.00 46.25 117 ALA A CA 1
ATOM 951 C C . ALA A 1 117 ? -14.050 15.814 12.117 1.00 46.25 117 ALA A C 1
ATOM 953 O O . ALA A 1 117 ? -13.292 16.777 12.301 1.00 46.25 117 ALA A O 1
ATOM 954 N N . PRO A 1 118 ? -15.361 15.943 12.421 1.00 47.12 118 PRO A N 1
ATOM 955 C CA . PRO A 1 118 ? -15.931 17.220 12.828 1.00 47.12 118 PRO A CA 1
ATOM 956 C C . PRO A 1 118 ? -15.425 17.563 14.228 1.00 47.12 118 PRO A C 1
ATOM 958 O O . PRO A 1 118 ? -15.866 16.965 15.208 1.00 47.12 118 PRO A O 1
ATOM 961 N N . LYS A 1 119 ? -14.478 18.509 14.313 1.00 50.25 119 LYS A N 1
ATOM 962 C CA . LYS A 1 119 ? -14.030 19.333 15.463 1.00 50.25 119 LYS A CA 1
ATOM 963 C C . LYS A 1 119 ? -14.602 18.947 16.848 1.00 50.25 119 LYS A C 1
ATOM 965 O O . LYS A 1 119 ? -15.133 19.792 17.568 1.00 50.25 119 LYS A O 1
ATOM 970 N N . ARG A 1 120 ? -14.439 17.698 17.308 1.00 52.47 120 ARG A N 1
ATOM 971 C CA . ARG A 1 120 ? -14.854 17.267 18.663 1.00 52.47 120 ARG A CA 1
ATOM 972 C C . ARG A 1 120 ? -14.040 17.976 19.756 1.00 52.47 120 ARG A C 1
ATOM 974 O O . ARG A 1 120 ? -14.511 18.115 20.881 1.00 52.47 120 ARG A O 1
ATOM 981 N N . LYS A 1 121 ? -12.870 18.524 19.401 1.00 51.97 121 LYS A N 1
ATOM 982 C CA . LYS A 1 121 ? -11.999 19.302 20.296 1.00 51.97 121 LYS A CA 1
ATOM 983 C C . LYS A 1 121 ? -12.544 20.694 20.660 1.00 51.97 121 LYS A C 1
ATOM 985 O O . LYS A 1 121 ? -12.289 21.133 21.777 1.00 51.97 121 LYS A O 1
ATOM 990 N N . LYS A 1 122 ? -13.344 21.357 19.803 1.00 54.91 122 LYS A N 1
ATOM 991 C CA . LYS A 1 1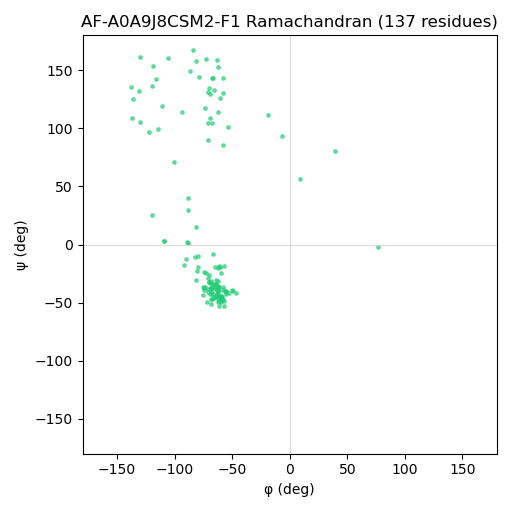22 ? -13.938 22.672 20.140 1.00 54.91 122 LYS A CA 1
ATOM 992 C C . LYS A 1 122 ? -14.945 22.560 21.290 1.00 54.91 122 LYS A C 1
ATOM 994 O O . LYS A 1 122 ? -14.820 23.274 22.277 1.00 54.91 122 LYS A O 1
ATOM 999 N N . ARG A 1 123 ? -15.832 21.558 21.237 1.00 57.47 123 ARG A N 1
ATOM 1000 C CA . ARG A 1 123 ? -16.861 21.319 22.268 1.00 57.47 123 ARG A CA 1
ATOM 1001 C C . ARG A 1 123 ? -16.281 20.997 23.649 1.00 57.47 123 ARG A C 1
ATOM 1003 O O . ARG A 1 123 ? -16.834 21.417 24.661 1.00 57.47 123 ARG A O 1
ATOM 1010 N N . HIS A 1 124 ? -15.173 20.256 23.720 1.00 58.53 124 HIS A N 1
ATOM 1011 C CA . HIS A 1 124 ? -14.539 19.941 25.005 1.00 58.53 124 HIS A CA 1
ATOM 1012 C C . HIS A 1 124 ? -13.782 21.147 25.590 1.00 58.53 124 HIS A C 1
ATOM 1014 O O . HIS A 1 124 ? -13.818 21.364 26.802 1.00 58.53 124 HIS A O 1
ATOM 1020 N N . LEU A 1 125 ? -13.144 21.961 24.739 1.00 63.34 125 LEU A N 1
ATOM 1021 C CA . LEU A 1 125 ? -12.444 23.175 25.162 1.00 63.34 125 LEU A CA 1
ATOM 1022 C C . LEU A 1 125 ? -13.424 24.275 25.603 1.00 63.34 125 LEU A C 1
ATOM 1024 O O . LEU A 1 125 ? -13.208 24.883 26.646 1.00 63.34 125 LEU A O 1
ATOM 1028 N N . GLU A 1 126 ? -14.538 24.462 24.890 1.00 67.19 126 GLU A N 1
ATOM 1029 C CA . GLU A 1 126 ? -15.628 25.370 25.283 1.00 67.19 126 GLU A CA 1
ATOM 1030 C C . GLU A 1 126 ? -16.273 24.946 26.606 1.00 67.19 126 GLU A C 1
ATOM 1032 O O . GLU A 1 126 ? -16.474 25.781 27.484 1.00 67.19 126 GLU A O 1
ATOM 1037 N N . ARG A 1 127 ? -16.513 23.642 26.816 1.00 67.31 127 ARG A N 1
ATOM 1038 C CA . ARG A 1 127 ? -17.009 23.123 28.104 1.00 67.31 127 ARG A CA 1
ATOM 1039 C C . ARG A 1 127 ? -16.029 23.377 29.2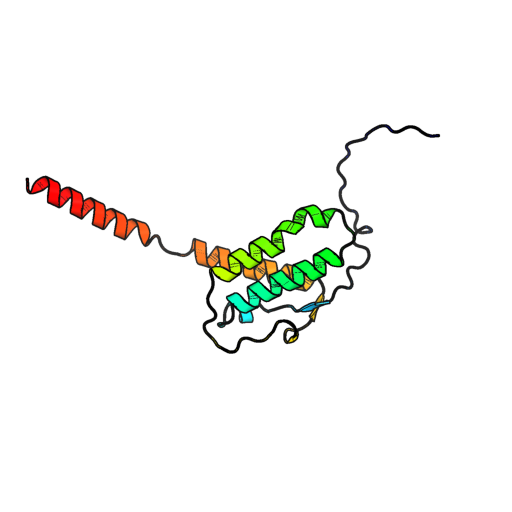52 1.00 67.31 127 ARG A C 1
ATOM 1041 O O . ARG A 1 127 ? -16.458 23.748 30.341 1.00 67.31 127 ARG A O 1
ATOM 1048 N N . LYS A 1 128 ? -14.720 23.217 29.023 1.00 70.69 128 LYS A N 1
ATOM 1049 C CA . LYS A 1 128 ? -13.687 23.536 30.025 1.00 70.69 128 LYS A CA 1
ATOM 1050 C C . LYS A 1 128 ? -13.585 25.038 30.300 1.00 70.69 128 LYS A C 1
ATOM 1052 O O . LYS A 1 128 ? -13.392 25.417 31.452 1.00 70.69 128 LYS A O 1
ATOM 1057 N N . LYS A 1 129 ? -13.742 25.881 29.275 1.00 76.19 129 LYS A N 1
ATOM 1058 C CA . LYS A 1 129 ? -13.721 27.344 29.405 1.00 76.19 129 LYS A CA 1
ATOM 1059 C C . LYS A 1 129 ? -14.943 27.850 30.181 1.00 76.19 129 LYS A C 1
ATOM 1061 O O . LYS A 1 129 ? -14.763 28.527 31.186 1.00 76.19 129 LYS A O 1
ATOM 1066 N N . LYS A 1 130 ? -16.143 27.363 29.841 1.00 76.25 130 LYS A N 1
ATOM 1067 C CA . LYS A 1 130 ? -17.399 27.662 30.550 1.00 76.25 130 LYS A CA 1
ATOM 1068 C C . LYS A 1 130 ? -17.378 27.198 32.012 1.00 76.25 130 LYS A C 1
ATOM 1070 O O . LYS A 1 130 ? -17.836 27.910 32.895 1.00 76.25 130 LYS A O 1
ATOM 1075 N N . LYS A 1 131 ? -16.786 26.030 32.300 1.00 77.06 131 LYS A N 1
ATOM 1076 C CA . LYS A 1 131 ? -16.621 25.543 33.683 1.00 77.06 131 LYS A CA 1
ATOM 1077 C C . LYS A 1 131 ? -15.659 26.416 34.503 1.00 77.06 131 LYS A C 1
ATOM 1079 O O . LYS A 1 131 ? -15.875 26.587 35.696 1.00 77.06 131 LYS A O 1
ATOM 1084 N N . ARG A 1 132 ? -14.616 26.975 33.876 1.00 74.25 132 ARG A N 1
ATOM 1085 C CA . ARG A 1 132 ? -13.681 27.912 34.525 1.00 74.25 132 ARG A CA 1
ATOM 1086 C C . ARG A 1 132 ? -14.287 29.299 34.736 1.00 74.25 132 ARG A C 1
ATOM 1088 O O . ARG A 1 132 ? -14.010 29.899 35.763 1.00 74.25 132 ARG A O 1
ATOM 1095 N N . GLU A 1 133 ? -15.095 29.795 33.804 1.00 77.25 133 GLU A N 1
ATOM 1096 C CA . GLU A 1 133 ? -15.827 31.062 33.962 1.00 77.25 133 GLU A CA 1
ATOM 1097 C C . GLU A 1 133 ? -16.874 30.969 35.075 1.00 77.25 133 GLU A C 1
ATOM 1099 O O . GLU A 1 133 ? -16.893 31.817 35.957 1.00 77.25 133 GLU A O 1
ATOM 1104 N N . ASN A 1 134 ? -17.654 29.887 35.124 1.00 75.25 134 ASN A N 1
ATOM 1105 C CA . ASN A 1 134 ? -18.632 29.692 36.197 1.00 75.25 134 ASN A CA 1
ATOM 1106 C C . ASN A 1 134 ? -17.981 29.606 37.587 1.00 75.25 134 ASN A C 1
ATOM 1108 O O . ASN A 1 134 ? -18.543 30.120 38.544 1.00 75.25 134 ASN A O 1
ATOM 1112 N N . LEU A 1 135 ? -16.797 28.992 37.704 1.00 76.00 135 LEU A N 1
ATOM 1113 C CA . LEU A 1 135 ? -16.078 28.905 38.980 1.00 76.00 135 LEU A CA 1
ATOM 1114 C C . LEU A 1 135 ? -15.517 30.262 39.436 1.00 76.00 135 LEU A C 1
ATOM 1116 O O . LEU A 1 135 ? -15.449 30.518 40.630 1.00 76.00 135 LEU A O 1
ATOM 1120 N N . LYS A 1 136 ? -15.136 31.135 38.496 1.00 75.81 136 LYS A N 1
ATOM 1121 C CA . LYS A 1 136 ? -14.664 32.497 38.797 1.00 75.81 136 LYS A CA 1
ATOM 1122 C C . LYS A 1 136 ? -15.781 33.438 39.244 1.00 75.81 136 LYS A C 1
ATOM 1124 O O . LYS A 1 136 ? -15.486 34.401 39.926 1.00 75.81 136 LYS A O 1
ATOM 1129 N N . ASN A 1 137 ? -17.026 33.159 38.865 1.00 68.06 137 ASN A N 1
ATOM 1130 C CA . ASN A 1 137 ? -18.190 33.969 39.235 1.00 68.06 137 ASN A CA 1
ATOM 1131 C C . ASN A 1 137 ? -18.842 33.520 40.560 1.00 68.06 137 ASN A C 1
ATOM 1133 O O . ASN A 1 137 ? -19.887 34.046 40.928 1.00 68.06 137 ASN A O 1
ATOM 1137 N N . MET A 1 138 ? -18.278 32.507 41.230 1.00 61.34 138 MET A N 1
ATOM 1138 C CA . MET A 1 138 ? -18.752 31.968 42.515 1.00 61.34 138 MET A CA 1
ATOM 1139 C C . MET A 1 138 ? -17.819 32.301 43.695 1.00 61.34 138 MET A C 1
ATOM 1141 O O . MET A 1 138 ? -18.065 31.827 44.803 1.00 61.34 138 MET A O 1
ATOM 1145 N N . ILE A 1 139 ? -16.753 33.070 43.454 1.00 58.53 139 ILE A N 1
ATOM 1146 C CA . ILE A 1 139 ? -15.826 33.633 44.451 1.00 58.53 139 ILE A CA 1
ATOM 1147 C C . ILE A 1 139 ? -15.953 35.150 44.350 1.00 58.53 139 ILE A C 1
ATOM 1149 O O . ILE A 1 139 ? -15.981 35.803 45.412 1.00 58.53 139 ILE A O 1
#

Nearest PDB structures (foldseek):
  2z3q-assembly2_C  TM=7.754E-01  e=2.401E-03  Homo sapiens
  7akk-assembly1_A  TM=3.480E-01  e=4.354E+00  Homo sapiens
  3qaz-assembly11_e  TM=4.030E-01  e=5.921E+00  Homo sapiens

Sequence (139 aa):
MFDEKNNSMLYTPTLADYEKNDSMLYTPTLADYEQNCSRSALTCFALEVNVLLVEIQSLAKFQFWQLPRILKLLAYKFQDKMKPCPDCELYKEEKAETFLETLLNVLQQINAEKSCAPKRKKRHLERKKKKRENLKNMI